Protein AF-A0AB38D0S2-F1 (afdb_monomer_lite)

Organism: NCBI:txid1185650

pLDDT: mean 87.16, std 9.66, range [50.31, 97.75]

Sequence (140 aa):
MSTRSILMIATDTGDAGVYVHSDGYPDGDYGRLAVYSKIIERDGVDKFRATILAGAEFGGWSSIFGEDNPNNHLGTDRAKSVPGYGVRYLDADSYLIRPGDDLYDSGAEYIYHVAKDGTITWAEVNSRAYSALTWNRFSA

Radius of gyration: 13.93 Å; chains: 1; bounding box: 37×30×38 Å

Secondary structure (DSSP, 8-state):
----EEEEE--SS--EEEEESS---SSSTTSHHHHHHHHHHHH-HHHHHHHHHHGGGGT-EEEE---SS---TT-TTTEEEETTTEEEESSS----B-TT---GGGT--EEEEE-TTS-EEEEETTSHHHHT----PPP-

Foldseek 3Di:
DAAKEWEWEQDPQWIKTAIERRQDDQDDCQHNVNLLLVLCVVPNPVRSRVVQLVLLQFRGYPFFRQAQFADPPVDPVFWDADGRTYIGGDHHHRHMDFVPPDCPPVSHQKYWYQYPNRDIDMDGCPDPVVVVDDIGHGDD

Structure (mmCIF, N/CA/C/O backbone):
data_AF-A0AB38D0S2-F1
#
_entry.id   AF-A0AB38D0S2-F1
#
loop_
_atom_site.group_PDB
_atom_site.id
_atom_site.type_symbol
_atom_site.label_atom_id
_atom_site.label_alt_id
_atom_site.label_comp_id
_atom_site.label_asym_id
_atom_site.label_entity_id
_atom_site.label_seq_id
_atom_site.pdbx_PDB_ins_code
_atom_site.Cartn_x
_atom_site.Cartn_y
_atom_site.Cartn_z
_atom_site.occupancy
_atom_site.B_iso_or_equiv
_atom_site.auth_seq_id
_atom_site.auth_comp_id
_atom_site.auth_asym_id
_atom_site.auth_atom_id
_atom_site.pdbx_PDB_model_num
ATOM 1 N N . MET A 1 1 ? 19.779 -3.784 5.433 1.00 50.31 1 MET A N 1
ATOM 2 C CA . MET A 1 1 ? 18.595 -4.663 5.338 1.00 50.31 1 MET A CA 1
ATOM 3 C C . MET A 1 1 ? 17.437 -3.800 4.896 1.00 50.31 1 MET A C 1
ATOM 5 O O . MET A 1 1 ? 17.342 -2.688 5.395 1.00 50.31 1 MET A O 1
ATOM 9 N N . SER A 1 2 ? 16.633 -4.271 3.945 1.00 73.56 2 SER A N 1
ATOM 10 C CA . SER A 1 2 ? 15.349 -3.635 3.642 1.00 73.56 2 SER A CA 1
ATOM 11 C C . SER A 1 2 ? 14.333 -4.113 4.672 1.00 73.56 2 SER A C 1
ATOM 13 O O . SER A 1 2 ? 14.255 -5.322 4.904 1.00 73.56 2 SER A O 1
ATOM 15 N N . THR A 1 3 ? 13.632 -3.182 5.310 1.00 87.00 3 THR A N 1
ATOM 16 C CA . THR A 1 3 ? 12.521 -3.467 6.224 1.00 87.00 3 THR A CA 1
ATOM 17 C C . THR A 1 3 ? 11.289 -3.851 5.420 1.00 87.00 3 THR A C 1
ATOM 19 O O . THR A 1 3 ? 11.095 -3.367 4.304 1.00 87.00 3 THR A O 1
ATOM 22 N N . ARG A 1 4 ? 10.462 -4.725 5.986 1.00 90.75 4 ARG A N 1
ATOM 23 C CA . ARG A 1 4 ? 9.272 -5.270 5.325 1.00 90.75 4 ARG A CA 1
ATOM 24 C C . ARG A 1 4 ? 8.028 -4.836 6.066 1.00 90.75 4 ARG A C 1
ATOM 26 O O . ARG A 1 4 ? 8.035 -4.762 7.296 1.00 90.75 4 ARG A O 1
ATOM 33 N N . SER A 1 5 ? 6.949 -4.621 5.335 1.00 93.00 5 SER A N 1
ATOM 34 C CA . SER A 1 5 ? 5.677 -4.256 5.937 1.00 93.00 5 SER A CA 1
ATOM 35 C C . SER A 1 5 ? 4.507 -4.985 5.300 1.00 93.00 5 SER A C 1
ATOM 37 O O . SER A 1 5 ? 4.596 -5.525 4.193 1.00 93.00 5 SER A O 1
ATOM 39 N N . ILE A 1 6 ? 3.394 -4.975 6.024 1.00 92.69 6 ILE A N 1
ATOM 40 C CA . ILE A 1 6 ? 2.074 -5.240 5.474 1.00 92.69 6 ILE A CA 1
ATOM 41 C C . ILE A 1 6 ? 1.336 -3.911 5.350 1.00 92.69 6 ILE A C 1
ATOM 43 O O . ILE A 1 6 ? 1.211 -3.169 6.324 1.00 92.69 6 ILE A O 1
ATOM 47 N N . LEU A 1 7 ? 0.805 -3.621 4.167 1.00 94.06 7 LEU A N 1
ATOM 48 C CA . LEU A 1 7 ? -0.090 -2.492 3.946 1.00 94.06 7 LEU A CA 1
ATOM 49 C C . LEU A 1 7 ? -1.526 -3.011 3.864 1.00 94.06 7 LEU A C 1
ATOM 51 O O . LEU A 1 7 ? -1.954 -3.526 2.833 1.00 94.06 7 LEU A O 1
ATOM 55 N N . MET A 1 8 ? -2.239 -2.913 4.982 1.00 93.69 8 MET A N 1
ATOM 56 C CA . MET A 1 8 ? -3.639 -3.282 5.145 1.00 93.69 8 MET A CA 1
ATOM 57 C C . MET A 1 8 ? -4.553 -2.137 4.708 1.00 93.69 8 MET A C 1
ATOM 59 O O . MET A 1 8 ? -4.387 -0.988 5.111 1.00 93.69 8 MET A O 1
ATOM 63 N N . ILE A 1 9 ? -5.555 -2.464 3.906 1.00 94.88 9 ILE A N 1
ATOM 64 C CA . ILE A 1 9 ? -6.501 -1.535 3.308 1.00 94.88 9 ILE A CA 1
ATOM 65 C C . ILE A 1 9 ? -7.911 -1.906 3.751 1.00 94.88 9 ILE A C 1
ATOM 67 O O . ILE A 1 9 ? -8.379 -3.010 3.470 1.00 94.88 9 ILE A O 1
ATOM 71 N N . ALA A 1 10 ? -8.628 -0.970 4.370 1.00 92.56 10 ALA A N 1
ATOM 72 C CA . ALA A 1 10 ? -10.046 -1.161 4.643 1.00 92.56 10 ALA A CA 1
ATOM 73 C C . ALA A 1 10 ? -10.832 -1.240 3.327 1.00 92.56 10 ALA A C 1
ATOM 75 O O . ALA A 1 10 ? -10.682 -0.375 2.460 1.00 92.56 10 ALA A O 1
ATOM 76 N N . THR A 1 11 ? -11.700 -2.241 3.161 1.00 87.94 11 THR A N 1
ATOM 77 C CA . THR A 1 11 ? -12.614 -2.362 2.004 1.00 87.94 11 THR A CA 1
ATOM 78 C C . THR A 1 11 ? -14.075 -2.405 2.449 1.00 87.94 11 THR A C 1
ATOM 80 O O . THR A 1 11 ? -14.376 -2.363 3.641 1.00 87.94 11 THR A O 1
ATOM 83 N N . ASP A 1 12 ? -15.015 -2.441 1.504 1.00 85.81 12 ASP A N 1
ATOM 84 C CA . ASP A 1 12 ? -16.441 -2.595 1.827 1.00 85.81 12 ASP A CA 1
ATOM 85 C C . ASP A 1 12 ? -16.784 -3.982 2.357 1.00 85.81 12 ASP A C 1
ATOM 87 O O . ASP A 1 12 ? -17.731 -4.134 3.122 1.00 85.81 12 ASP A O 1
ATOM 91 N N . THR A 1 13 ? -15.976 -4.973 1.997 1.00 84.50 13 THR A N 1
ATOM 92 C CA . THR A 1 13 ? -16.178 -6.371 2.371 1.00 84.50 13 THR A CA 1
ATOM 93 C C . THR A 1 13 ? -15.327 -6.814 3.557 1.00 84.50 13 THR A C 1
ATOM 95 O O . THR A 1 13 ? -15.575 -7.889 4.080 1.00 84.50 13 THR A O 1
ATOM 98 N N . GLY A 1 14 ? -14.347 -6.014 3.985 1.00 87.44 14 GLY A N 1
ATOM 99 C CA . GLY A 1 14 ? -13.393 -6.343 5.052 1.00 87.44 14 GLY A CA 1
ATOM 100 C C . GLY A 1 14 ? -11.979 -5.844 4.743 1.00 87.44 14 GLY A C 1
ATOM 101 O O . GLY A 1 14 ? -11.682 -5.462 3.613 1.00 87.44 14 GLY A O 1
ATOM 102 N N . ASP A 1 15 ? -11.095 -5.810 5.728 1.00 91.75 15 ASP A N 1
ATOM 103 C CA . ASP A 1 15 ? -9.739 -5.292 5.545 1.00 91.75 15 ASP A CA 1
ATOM 104 C C . ASP A 1 15 ? -8.871 -6.304 4.790 1.00 91.75 15 ASP A C 1
ATOM 106 O O . ASP A 1 15 ? -8.929 -7.502 5.058 1.00 91.75 15 ASP A O 1
ATOM 110 N N . ALA A 1 16 ? -8.068 -5.838 3.839 1.00 92.44 16 ALA A N 1
ATOM 111 C CA . ALA A 1 16 ? -7.225 -6.686 3.006 1.00 92.44 16 ALA A CA 1
ATOM 112 C C . ALA A 1 16 ? -5.834 -6.080 2.822 1.00 92.44 16 ALA A C 1
ATOM 114 O O . ALA A 1 16 ? -5.702 -4.880 2.601 1.00 92.44 16 ALA A O 1
ATOM 115 N N . GLY A 1 17 ? -4.797 -6.906 2.912 1.00 92.12 17 GLY A N 1
ATOM 116 C CA . GLY A 1 17 ? -3.415 -6.460 2.972 1.00 92.12 17 GLY A CA 1
ATOM 117 C C . GLY A 1 17 ? -2.554 -6.980 1.837 1.00 92.12 17 GLY A C 1
ATOM 118 O O . GLY A 1 17 ? -2.807 -8.039 1.260 1.00 92.12 17 GLY A O 1
ATOM 119 N N . VAL A 1 18 ? -1.494 -6.231 1.555 1.00 94.31 18 VAL A N 1
ATOM 120 C CA . VAL A 1 18 ? -0.421 -6.638 0.647 1.00 94.31 18 VAL A CA 1
ATOM 121 C C . VAL A 1 18 ? 0.924 -6.562 1.347 1.00 94.31 18 VAL A C 1
ATOM 123 O O . VAL A 1 18 ? 1.147 -5.702 2.198 1.00 94.31 18 VAL A O 1
ATOM 126 N N . TYR A 1 19 ? 1.823 -7.462 0.967 1.00 93.44 19 TYR A N 1
ATOM 127 C CA . TYR A 1 19 ? 3.208 -7.434 1.412 1.00 93.44 19 TYR A CA 1
ATOM 128 C C . TYR A 1 19 ? 4.011 -6.377 0.646 1.00 93.44 19 TYR A C 1
ATOM 130 O O . TYR A 1 19 ? 3.824 -6.201 -0.563 1.00 93.44 19 TYR A O 1
ATOM 138 N N . VAL A 1 20 ? 4.933 -5.707 1.339 1.00 93.69 20 VAL A N 1
ATOM 139 C CA . VAL A 1 20 ? 5.880 -4.756 0.748 1.00 93.69 20 VAL A CA 1
ATOM 140 C C . VAL A 1 20 ? 7.295 -5.053 1.259 1.00 93.69 20 VAL A C 1
ATOM 142 O O . VAL A 1 20 ? 7.542 -5.034 2.465 1.00 93.69 20 VAL A O 1
ATOM 145 N N . HIS A 1 21 ? 8.239 -5.341 0.353 1.00 90.81 21 HIS A N 1
ATOM 146 C CA . HIS A 1 21 ? 9.575 -5.829 0.734 1.00 90.81 21 HIS A CA 1
ATOM 147 C C . HIS A 1 21 ? 10.533 -4.741 1.223 1.00 90.81 21 HIS A C 1
ATOM 149 O O . HIS A 1 21 ? 11.347 -4.998 2.103 1.00 90.81 21 HIS A O 1
ATOM 155 N N . SER A 1 22 ? 10.522 -3.578 0.578 1.00 85.31 22 SER A N 1
ATOM 156 C CA . SER A 1 22 ? 11.421 -2.454 0.853 1.00 85.31 22 SER A CA 1
ATOM 157 C C . SER A 1 22 ? 10.609 -1.269 1.322 1.00 85.31 22 SER A C 1
ATOM 159 O O . SER A 1 22 ? 10.504 -0.244 0.645 1.00 85.31 22 SER A O 1
ATOM 161 N N . ASP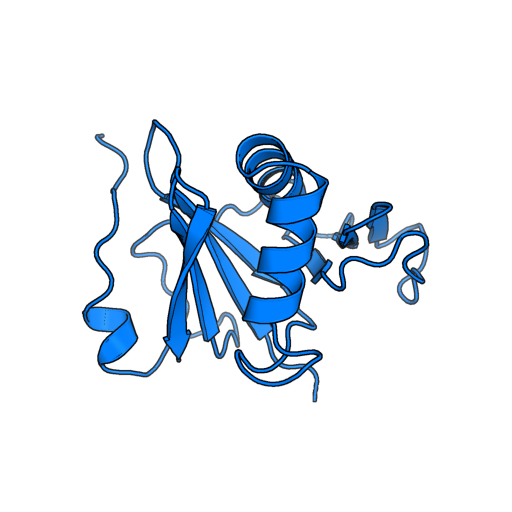 A 1 23 ? 9.999 -1.461 2.480 1.00 74.81 23 ASP A N 1
ATOM 162 C CA . ASP A 1 23 ? 9.107 -0.506 3.093 1.00 74.81 23 ASP A CA 1
ATOM 163 C C . ASP A 1 23 ? 9.661 -0.123 4.459 1.00 74.81 23 ASP A C 1
ATOM 165 O O . ASP A 1 23 ? 9.647 -0.914 5.398 1.00 74.81 23 ASP A O 1
ATOM 169 N N . GLY A 1 24 ? 10.248 1.077 4.499 1.00 67.56 24 GLY A N 1
ATOM 170 C CA . GLY A 1 24 ? 10.968 1.675 5.625 1.00 67.56 24 GLY A CA 1
ATOM 171 C C . GLY A 1 24 ? 10.219 1.734 6.964 1.00 67.56 24 GLY A C 1
ATOM 172 O O . GLY A 1 24 ? 9.083 1.289 7.121 1.00 67.56 24 GLY A O 1
ATOM 173 N N . TYR A 1 25 ? 10.866 2.398 7.919 1.00 82.12 25 TYR A N 1
ATOM 174 C CA . TYR A 1 25 ? 10.275 2.827 9.186 1.00 82.12 25 TYR A CA 1
ATOM 175 C C . TYR A 1 25 ? 9.073 3.778 8.977 1.00 82.12 25 TYR A C 1
ATOM 177 O O . TYR A 1 25 ? 8.996 4.465 7.950 1.00 82.12 25 TYR A O 1
ATOM 185 N N . PRO A 1 26 ? 8.142 3.856 9.943 1.00 81.50 26 PRO A N 1
ATOM 186 C CA . PRO A 1 26 ? 6.962 4.723 9.859 1.00 81.50 26 PRO A CA 1
ATOM 187 C C . PRO A 1 26 ? 7.318 6.213 9.770 1.00 81.50 26 PRO A C 1
ATOM 189 O O . PRO A 1 26 ? 6.710 6.938 8.978 1.00 81.50 26 PRO A O 1
ATOM 192 N N . ASP A 1 27 ? 8.329 6.642 10.527 1.00 80.62 27 ASP A N 1
ATOM 193 C CA . ASP A 1 27 ? 8.664 8.051 10.745 1.00 80.62 27 ASP A CA 1
ATOM 194 C C . ASP A 1 27 ? 9.812 8.566 9.855 1.00 80.62 27 ASP A C 1
ATOM 196 O O . ASP A 1 27 ? 10.603 7.802 9.296 1.00 80.62 27 ASP A O 1
ATOM 200 N N . GLY A 1 28 ? 9.915 9.898 9.753 1.00 73.19 28 GLY A N 1
ATOM 201 C CA . GLY A 1 28 ? 10.917 10.628 8.966 1.00 73.19 28 GLY A CA 1
ATOM 202 C C . GLY A 1 28 ? 10.407 11.101 7.599 1.00 73.19 28 GLY A C 1
ATOM 203 O O . GLY A 1 28 ? 9.345 10.690 7.139 1.00 73.19 28 GLY A O 1
ATOM 204 N N . ASP A 1 29 ? 11.182 11.948 6.914 1.00 64.50 29 ASP A N 1
ATOM 205 C CA . ASP A 1 29 ? 10.784 12.541 5.618 1.00 64.50 29 ASP A CA 1
ATOM 206 C C . ASP A 1 29 ? 10.601 11.504 4.496 1.00 64.50 29 ASP A C 1
ATOM 208 O O . ASP A 1 29 ? 9.851 11.725 3.540 1.00 64.50 29 ASP A O 1
ATOM 212 N N . TYR A 1 30 ? 11.265 10.355 4.645 1.00 69.56 30 TYR A N 1
ATOM 213 C CA . TYR A 1 30 ? 11.136 9.169 3.794 1.00 69.56 30 TYR A CA 1
ATOM 214 C C . TYR A 1 30 ? 10.411 8.012 4.503 1.00 69.56 30 TYR A C 1
ATOM 216 O O . TYR A 1 30 ? 10.359 6.890 3.983 1.00 69.56 30 TYR A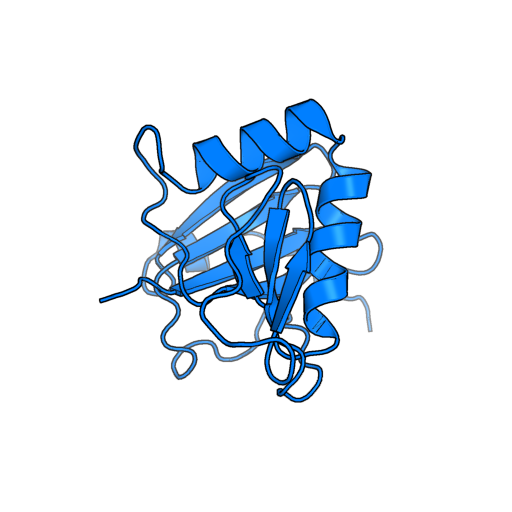 O 1
ATOM 224 N N . GLY A 1 31 ? 9.853 8.283 5.686 1.00 84.00 31 GLY A N 1
ATOM 225 C CA . GLY A 1 31 ? 9.025 7.362 6.446 1.00 84.00 31 GLY A CA 1
ATOM 226 C C . GLY A 1 31 ? 7.749 7.018 5.689 1.00 84.00 31 GLY A C 1
ATOM 227 O O . GLY A 1 31 ? 7.248 7.788 4.861 1.00 84.00 31 GLY A O 1
ATOM 228 N N . ARG A 1 32 ? 7.228 5.819 5.929 1.00 89.06 32 ARG A N 1
ATOM 229 C CA . ARG A 1 32 ? 6.101 5.276 5.156 1.00 89.06 32 ARG A CA 1
ATOM 230 C C . ARG A 1 32 ? 4.830 6.084 5.310 1.00 89.06 32 ARG A C 1
ATOM 232 O O . ARG A 1 32 ? 4.112 6.267 4.332 1.00 89.06 32 ARG A O 1
ATOM 239 N N . LEU A 1 33 ? 4.601 6.655 6.490 1.00 90.75 33 LEU A N 1
ATOM 240 C CA . LEU A 1 33 ? 3.443 7.511 6.728 1.00 90.75 33 LEU A CA 1
ATOM 241 C C . LEU A 1 33 ? 3.463 8.744 5.824 1.00 90.75 33 LEU A C 1
ATOM 243 O O . LEU A 1 33 ? 2.446 9.066 5.211 1.00 90.75 33 LEU A O 1
ATOM 247 N N . ALA A 1 34 ? 4.621 9.397 5.683 1.00 90.69 34 ALA A N 1
ATOM 248 C CA . ALA A 1 34 ? 4.772 10.565 4.821 1.00 90.69 34 ALA A CA 1
ATOM 249 C C . ALA A 1 34 ? 4.603 10.204 3.337 1.00 90.69 34 ALA A C 1
ATOM 251 O O . ALA A 1 34 ? 3.942 10.934 2.599 1.00 90.69 34 ALA A O 1
ATOM 252 N N . VAL A 1 35 ? 5.159 9.069 2.896 1.00 92.88 35 VAL A N 1
ATOM 253 C CA . VAL A 1 35 ? 5.018 8.596 1.508 1.00 92.88 35 VAL A CA 1
ATOM 254 C C . VAL A 1 35 ? 3.563 8.275 1.182 1.00 92.88 35 VAL A C 1
ATOM 256 O O . VAL A 1 35 ? 3.026 8.804 0.211 1.00 92.88 35 VAL A O 1
ATOM 259 N N . TYR A 1 36 ? 2.903 7.452 1.995 1.00 94.50 36 TYR A N 1
ATOM 260 C CA . TYR A 1 36 ? 1.513 7.068 1.763 1.00 94.50 36 TYR A CA 1
ATOM 261 C C . TYR A 1 36 ? 0.573 8.267 1.822 1.00 94.50 36 TYR A C 1
ATOM 263 O O . TYR A 1 36 ? -0.268 8.407 0.938 1.00 94.50 36 TYR A O 1
ATOM 271 N N . SER A 1 37 ? 0.775 9.182 2.775 1.00 93.88 37 SER A N 1
ATOM 272 C CA . SER A 1 37 ? -0.021 10.411 2.858 1.00 93.88 37 SER A CA 1
ATOM 273 C C . SER A 1 37 ? 0.120 11.269 1.599 1.00 93.88 37 SER A C 1
ATOM 275 O O . SER A 1 37 ? -0.890 11.710 1.063 1.00 93.88 37 SER A O 1
ATOM 277 N N . LYS A 1 38 ? 1.338 11.440 1.061 1.00 94.19 38 LYS A N 1
ATOM 278 C CA . LYS A 1 38 ? 1.566 12.192 -0.189 1.00 94.19 38 LYS A CA 1
ATOM 279 C C . LYS A 1 38 ? 0.891 11.543 -1.397 1.00 94.19 38 LYS A C 1
ATOM 281 O O . LYS A 1 38 ? 0.340 12.243 -2.243 1.00 94.19 38 LYS A O 1
ATOM 286 N N . ILE A 1 39 ? 0.929 10.213 -1.498 1.00 96.31 39 ILE A N 1
ATOM 287 C CA . ILE A 1 39 ? 0.251 9.505 -2.592 1.00 96.31 39 ILE A CA 1
ATOM 288 C C . ILE A 1 39 ? -1.268 9.666 -2.453 1.00 96.31 39 ILE A C 1
ATOM 290 O O . ILE A 1 39 ? -1.925 9.979 -3.441 1.00 96.31 39 ILE A O 1
ATOM 294 N N . ILE A 1 40 ? -1.819 9.505 -1.244 1.00 97.00 40 ILE A N 1
ATOM 295 C CA . ILE A 1 40 ? -3.251 9.693 -0.967 1.00 97.00 40 ILE A CA 1
ATOM 296 C C . ILE A 1 40 ? -3.688 11.131 -1.270 1.00 97.00 40 ILE A C 1
ATOM 298 O O . ILE A 1 40 ? -4.728 11.318 -1.893 1.00 97.00 40 ILE A O 1
ATOM 302 N N . GLU A 1 41 ? -2.902 12.137 -0.888 1.00 96.56 41 GLU A N 1
ATOM 303 C CA . GLU A 1 41 ? -3.175 13.546 -1.194 1.00 96.56 41 GLU A CA 1
ATOM 304 C C . GLU A 1 41 ? -3.205 13.801 -2.708 1.00 96.56 41 GLU A C 1
ATOM 306 O O . GLU A 1 41 ? -4.106 14.475 -3.206 1.00 96.56 41 GLU A O 1
ATOM 311 N N . ARG A 1 42 ? -2.256 13.223 -3.456 1.00 97.06 42 ARG A N 1
ATOM 312 C CA . ARG A 1 42 ? -2.170 13.372 -4.916 1.00 97.06 42 ARG A CA 1
ATOM 313 C C . ARG A 1 42 ? -3.306 12.661 -5.654 1.00 97.06 42 ARG A C 1
ATOM 315 O O . ARG A 1 42 ? -3.872 13.213 -6.594 1.00 97.06 42 ARG A O 1
ATOM 322 N N . ASP A 1 43 ? -3.571 11.410 -5.294 1.00 97.56 43 ASP A N 1
ATOM 323 C CA . ASP A 1 43 ? -4.401 10.493 -6.084 1.00 97.56 43 ASP A CA 1
ATOM 324 C C . ASP A 1 43 ? -5.821 10.312 -5.537 1.00 97.56 43 ASP A C 1
ATOM 326 O O . ASP A 1 43 ? -6.686 9.790 -6.244 1.00 97.56 43 ASP A O 1
ATOM 330 N N . GLY A 1 44 ? -6.066 10.726 -4.297 1.00 97.75 44 GLY A N 1
ATOM 331 C CA . GLY A 1 44 ? -7.250 10.361 -3.536 1.00 97.75 44 GLY A CA 1
ATOM 332 C C . GLY A 1 44 ? -7.145 8.953 -2.943 1.00 97.75 44 GLY A C 1
ATOM 333 O O . GLY A 1 44 ? -6.521 8.042 -3.499 1.00 97.75 44 GLY A O 1
ATOM 334 N N . VAL A 1 45 ? -7.804 8.764 -1.797 1.00 97.12 45 VAL A N 1
ATOM 335 C CA . VAL A 1 45 ? -7.762 7.509 -1.033 1.00 97.12 45 VAL A CA 1
ATOM 336 C C . VAL A 1 45 ? -8.242 6.304 -1.850 1.00 97.12 45 VAL A C 1
ATOM 338 O O . VAL A 1 45 ? -7.633 5.240 -1.784 1.00 97.12 45 VAL A O 1
ATOM 341 N N . ASP A 1 46 ? -9.276 6.453 -2.677 1.00 96.31 46 ASP A N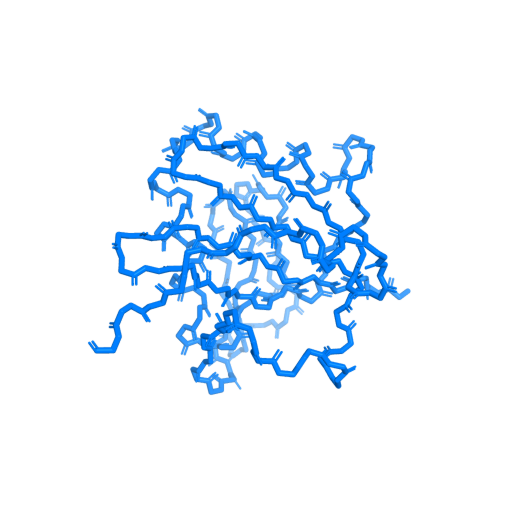 1
ATOM 342 C CA . ASP A 1 46 ? -9.838 5.328 -3.433 1.00 96.31 46 ASP A CA 1
ATOM 343 C C . ASP A 1 46 ? -8.887 4.810 -4.514 1.00 96.31 46 ASP A C 1
ATOM 345 O O . ASP A 1 46 ? -8.694 3.598 -4.647 1.00 96.31 46 ASP A O 1
ATOM 349 N N . LYS A 1 47 ? -8.224 5.716 -5.244 1.00 97.00 47 LYS A N 1
ATOM 350 C CA . LYS A 1 47 ? -7.217 5.339 -6.241 1.00 97.00 47 LYS A CA 1
ATOM 351 C C . LYS A 1 47 ? -5.998 4.707 -5.575 1.00 97.00 47 LYS A C 1
ATOM 353 O O . LYS A 1 47 ? -5.497 3.702 -6.084 1.00 97.00 47 LYS A O 1
ATOM 358 N N . PHE A 1 48 ? -5.558 5.244 -4.436 1.00 97.00 48 PHE A N 1
ATOM 359 C CA . PHE A 1 48 ? -4.488 4.645 -3.641 1.00 97.00 48 PHE A CA 1
ATOM 360 C C . PHE A 1 48 ? -4.834 3.204 -3.252 1.00 97.00 48 PHE A C 1
ATOM 362 O O . PHE A 1 48 ? -4.111 2.277 -3.614 1.00 97.00 48 PHE A O 1
ATOM 369 N N . ARG A 1 49 ? -5.984 2.998 -2.600 1.00 95.38 49 ARG A N 1
ATOM 370 C CA . ARG A 1 49 ? -6.463 1.685 -2.141 1.00 95.38 49 ARG A CA 1
ATOM 371 C C . ARG A 1 49 ? -6.541 0.674 -3.284 1.00 95.38 49 ARG A C 1
ATOM 373 O O . ARG A 1 49 ? -5.993 -0.421 -3.167 1.00 95.38 49 ARG A O 1
ATOM 380 N N . ALA A 1 50 ? -7.167 1.050 -4.400 1.00 95.06 50 ALA A N 1
ATOM 381 C CA . ALA A 1 50 ? -7.294 0.184 -5.570 1.00 95.06 50 ALA A CA 1
ATOM 382 C C . ALA A 1 50 ? -5.928 -0.185 -6.170 1.00 95.06 50 ALA A C 1
ATOM 384 O O . ALA A 1 50 ? -5.687 -1.346 -6.498 1.00 95.06 50 ALA A O 1
ATOM 385 N N . THR A 1 51 ? -5.016 0.786 -6.274 1.00 96.00 51 THR A N 1
ATOM 386 C CA . THR A 1 51 ? -3.684 0.556 -6.846 1.00 96.00 51 THR A CA 1
ATOM 387 C C . THR A 1 51 ? -2.871 -0.394 -5.979 1.00 96.00 51 THR A C 1
ATOM 389 O O . THR A 1 51 ? -2.313 -1.359 -6.497 1.00 96.00 51 THR A O 1
ATOM 392 N N . ILE A 1 52 ? -2.841 -0.169 -4.663 1.00 95.44 52 ILE A N 1
ATOM 393 C CA . ILE A 1 52 ? -2.121 -1.021 -3.712 1.00 95.44 52 ILE A CA 1
ATOM 394 C C . ILE A 1 52 ? -2.624 -2.465 -3.771 1.00 95.44 52 ILE A C 1
ATOM 396 O O . ILE A 1 52 ? -1.811 -3.380 -3.932 1.00 95.44 52 ILE A O 1
ATOM 400 N N . LEU A 1 53 ? -3.945 -2.665 -3.705 1.00 94.38 53 LEU A N 1
ATOM 401 C CA . LEU A 1 53 ? -4.560 -3.994 -3.726 1.00 94.38 53 LEU A CA 1
ATOM 402 C C . LEU A 1 53 ? -4.334 -4.736 -5.044 1.00 94.38 53 LEU A C 1
ATOM 404 O O . LEU A 1 53 ? -4.196 -5.955 -5.026 1.00 94.38 53 LEU A O 1
ATOM 408 N N . ALA A 1 54 ? -4.196 -4.031 -6.170 1.00 91.00 54 ALA A N 1
ATOM 409 C CA . ALA A 1 54 ? -3.823 -4.667 -7.430 1.00 91.00 54 ALA A CA 1
ATOM 410 C C . ALA A 1 54 ? -2.452 -5.373 -7.341 1.00 91.00 54 ALA A C 1
ATOM 412 O O . ALA A 1 54 ? -2.195 -6.315 -8.082 1.00 91.00 54 ALA A O 1
ATOM 413 N N . GLY A 1 55 ? -1.559 -4.962 -6.431 1.00 83.06 55 GLY A N 1
ATOM 414 C CA . GLY A 1 55 ? -0.304 -5.677 -6.173 1.00 83.06 55 GLY A CA 1
ATOM 415 C C . GLY A 1 55 ? -0.471 -7.076 -5.585 1.00 83.06 55 GLY A C 1
ATOM 416 O O . GLY A 1 55 ? 0.392 -7.921 -5.809 1.00 83.06 55 GLY A O 1
ATOM 417 N N . ALA A 1 56 ? -1.590 -7.364 -4.913 1.00 83.44 56 ALA A N 1
ATOM 418 C CA . ALA A 1 56 ? -1.886 -8.690 -4.362 1.00 83.44 56 ALA A CA 1
ATOM 419 C C . ALA A 1 56 ? -1.985 -9.786 -5.437 1.00 83.44 56 ALA A C 1
ATOM 421 O O . ALA A 1 56 ? -1.834 -10.970 -5.137 1.00 83.44 56 ALA A O 1
ATOM 422 N N . GLU A 1 57 ? -2.236 -9.408 -6.695 1.00 83.06 57 GLU A N 1
ATOM 423 C CA . GLU A 1 57 ? -2.302 -10.334 -7.832 1.00 83.06 57 GLU A CA 1
ATOM 424 C C . GLU A 1 57 ? -0.986 -11.099 -8.049 1.00 83.06 57 GLU A C 1
ATOM 426 O O . GLU A 1 57 ? -1.009 -12.170 -8.643 1.00 83.06 57 GLU A O 1
ATOM 431 N N . PHE A 1 58 ? 0.142 -10.570 -7.559 1.00 81.94 58 PHE A N 1
ATOM 432 C CA . PHE A 1 58 ? 1.479 -11.109 -7.820 1.00 81.94 58 PHE A CA 1
ATOM 433 C C . PHE A 1 58 ? 2.385 -11.060 -6.579 1.00 81.94 58 PHE A C 1
ATOM 435 O O . PHE A 1 58 ? 3.543 -10.665 -6.665 1.00 81.94 58 PHE A O 1
ATOM 442 N N . GLY A 1 59 ? 1.851 -11.371 -5.395 1.00 81.94 59 GLY A N 1
ATOM 443 C CA . GLY A 1 59 ? 2.628 -11.425 -4.146 1.00 81.94 59 GLY A CA 1
ATOM 444 C C . GLY A 1 59 ? 3.005 -10.069 -3.529 1.00 81.94 59 GLY A C 1
ATOM 445 O O . GLY A 1 59 ? 3.737 -10.026 -2.541 1.00 81.94 59 GLY A O 1
ATOM 446 N N . GLY A 1 60 ? 2.492 -8.955 -4.063 1.00 93.94 60 GLY A N 1
ATOM 447 C CA . GLY A 1 60 ? 2.622 -7.622 -3.474 1.00 93.94 60 GLY A CA 1
ATOM 448 C C . GLY A 1 60 ? 3.632 -6.717 -4.179 1.00 93.94 60 GLY A C 1
ATOM 449 O O . GLY A 1 60 ? 3.696 -6.630 -5.409 1.00 93.94 60 GLY A O 1
ATOM 450 N N . TRP A 1 61 ? 4.397 -5.976 -3.381 1.00 95.00 61 TRP A N 1
ATOM 451 C CA . TRP A 1 61 ? 5.254 -4.891 -3.847 1.00 95.00 61 TRP A CA 1
ATOM 452 C C . TRP A 1 61 ? 6.703 -5.087 -3.412 1.00 95.00 61 TRP A C 1
ATOM 454 O O . TRP A 1 61 ? 7.001 -5.432 -2.271 1.00 95.00 61 TRP A O 1
ATOM 464 N N . SER A 1 62 ? 7.634 -4.795 -4.314 1.00 93.50 62 SER A N 1
ATOM 465 C CA . SER A 1 62 ? 9.042 -4.653 -3.955 1.00 93.50 62 SER A CA 1
ATOM 466 C C . SER A 1 62 ? 9.259 -3.371 -3.157 1.00 93.50 62 SER A C 1
ATOM 468 O O . SER A 1 62 ? 9.949 -3.395 -2.140 1.00 93.50 62 SER A O 1
ATOM 470 N N . SER A 1 63 ? 8.649 -2.266 -3.586 1.00 92.81 63 SER A N 1
ATOM 471 C CA . SER A 1 63 ? 8.727 -0.971 -2.912 1.00 92.81 63 SER A CA 1
ATOM 472 C C . SER A 1 63 ? 7.549 -0.075 -3.280 1.00 92.81 63 SER A C 1
ATOM 474 O O . SER A 1 63 ? 6.988 -0.190 -4.373 1.00 92.81 63 SER A O 1
ATOM 476 N N . ILE A 1 64 ? 7.213 0.857 -2.387 1.00 93.81 64 ILE A N 1
ATOM 477 C CA . ILE A 1 64 ? 6.272 1.953 -2.643 1.00 93.81 64 ILE A CA 1
ATOM 478 C C . ILE A 1 64 ? 6.940 3.248 -2.169 1.00 93.81 64 ILE A C 1
ATOM 480 O O . ILE A 1 64 ? 7.051 3.495 -0.974 1.00 93.81 64 ILE A O 1
ATOM 484 N N . PHE A 1 65 ? 7.437 4.072 -3.087 1.00 91.56 65 PHE A N 1
ATOM 485 C CA . PHE A 1 65 ? 8.163 5.313 -2.772 1.00 91.56 65 PHE A CA 1
ATOM 486 C C . PHE A 1 65 ? 7.480 6.584 -3.283 1.00 91.56 65 PHE A C 1
ATOM 488 O O . PHE A 1 65 ? 7.921 7.682 -2.963 1.00 91.56 65 PHE A O 1
ATOM 495 N N . GLY A 1 66 ? 6.382 6.456 -4.029 1.00 91.06 66 GLY A N 1
ATOM 496 C CA . GLY A 1 66 ? 5.631 7.596 -4.556 1.00 91.06 66 GLY A CA 1
ATOM 497 C C . GLY A 1 66 ? 6.285 8.276 -5.762 1.00 91.06 66 GLY A C 1
ATOM 498 O O . GLY A 1 66 ? 5.819 9.327 -6.190 1.00 91.06 66 GLY A O 1
ATOM 499 N N . GLU A 1 67 ? 7.353 7.692 -6.307 1.00 88.94 67 GLU A N 1
ATOM 500 C CA . GLU A 1 67 ? 8.142 8.258 -7.402 1.00 88.94 67 GLU A CA 1
ATOM 501 C C . GLU A 1 67 ? 7.392 8.189 -8.735 1.00 88.94 67 GLU A C 1
ATOM 503 O O . GLU A 1 67 ? 6.817 7.155 -9.075 1.00 88.94 67 GLU A O 1
ATOM 508 N N . ASP A 1 68 ? 7.452 9.254 -9.538 1.00 89.19 68 ASP A N 1
ATOM 509 C CA . ASP A 1 68 ? 6.831 9.279 -10.870 1.00 89.19 68 ASP A CA 1
ATOM 510 C C . ASP A 1 68 ? 7.482 8.280 -11.837 1.00 89.19 68 ASP A C 1
ATOM 512 O O . ASP A 1 68 ? 6.795 7.683 -12.663 1.00 89.19 68 ASP A O 1
ATOM 516 N N . ASN A 1 69 ? 8.790 8.041 -11.692 1.00 90.06 69 ASN A N 1
ATOM 517 C CA . ASN A 1 69 ? 9.555 7.095 -12.507 1.00 90.06 69 ASN A CA 1
ATOM 518 C C . ASN A 1 69 ? 10.324 6.095 -11.624 1.00 90.06 69 ASN A C 1
ATOM 520 O O . ASN A 1 69 ? 11.547 6.211 -11.508 1.00 90.06 69 ASN A O 1
ATOM 524 N N . PRO A 1 70 ? 9.644 5.114 -11.000 1.00 90.50 70 PRO A N 1
ATOM 525 C CA . PRO A 1 70 ? 10.304 4.154 -10.124 1.00 90.50 70 PRO A CA 1
ATOM 526 C C . PRO A 1 70 ? 11.322 3.316 -10.892 1.00 90.50 70 PRO A C 1
ATOM 528 O O . PRO A 1 70 ? 11.006 2.746 -11.944 1.00 90.50 70 PRO A O 1
ATOM 531 N N . ASN A 1 71 ? 12.529 3.181 -10.349 1.00 91.31 71 ASN A N 1
ATOM 532 C CA . ASN A 1 71 ? 13.548 2.321 -10.940 1.00 91.31 71 ASN A CA 1
ATOM 533 C C . ASN A 1 71 ? 13.238 0.835 -10.681 1.00 91.31 71 ASN A C 1
ATOM 535 O O . ASN A 1 71 ? 13.346 0.351 -9.549 1.00 91.31 71 ASN A O 1
ATOM 539 N N . ASN A 1 72 ? 12.916 0.089 -11.740 1.00 92.88 72 ASN A N 1
ATOM 540 C CA . ASN A 1 72 ? 12.756 -1.361 -11.666 1.00 92.88 72 ASN A CA 1
ATOM 541 C C . ASN A 1 72 ? 14.115 -2.081 -11.663 1.00 92.88 72 ASN A C 1
ATOM 543 O O . ASN A 1 72 ? 14.560 -2.640 -12.665 1.00 92.88 72 ASN A O 1
ATOM 547 N N . HIS A 1 73 ? 14.751 -2.105 -10.497 1.00 89.38 73 HIS A N 1
ATOM 548 C CA . HIS A 1 73 ? 16.028 -2.782 -10.269 1.00 89.38 73 HIS A CA 1
ATOM 549 C C . HIS A 1 73 ? 15.949 -4.322 -10.318 1.00 89.38 73 HIS A C 1
ATOM 551 O O . HIS A 1 73 ? 16.987 -4.979 -10.308 1.00 89.38 73 HIS A O 1
ATOM 557 N N . LEU A 1 74 ? 14.745 -4.905 -10.357 1.00 91.44 74 LEU A N 1
ATOM 558 C CA . LEU A 1 74 ? 14.530 -6.358 -10.381 1.00 91.44 74 LEU A CA 1
ATOM 559 C C . LEU A 1 74 ? 14.442 -6.937 -11.800 1.00 91.44 74 LEU A C 1
ATOM 561 O O . LEU A 1 74 ? 14.472 -8.157 -11.961 1.00 91.44 74 LEU A O 1
ATOM 565 N N . GLY A 1 75 ? 14.350 -6.076 -12.816 1.00 93.06 75 GLY A N 1
ATOM 566 C CA . GLY A 1 75 ? 14.139 -6.473 -14.205 1.00 93.06 75 GLY A CA 1
ATOM 567 C C . GLY A 1 75 ? 12.660 -6.658 -14.559 1.00 93.06 75 GLY A C 1
ATOM 568 O O . GLY A 1 75 ? 11.796 -6.858 -13.702 1.00 93.06 75 GLY A O 1
ATOM 569 N N . THR A 1 76 ? 12.359 -6.566 -15.853 1.00 92.00 76 THR A N 1
ATOM 570 C CA . THR A 1 76 ? 10.985 -6.592 -16.390 1.00 92.00 76 THR A CA 1
ATOM 571 C C . THR A 1 76 ? 10.291 -7.940 -16.248 1.00 92.00 76 THR A C 1
ATOM 573 O O . THR A 1 76 ? 9.067 -7.987 -16.253 1.00 92.00 76 THR A O 1
ATOM 576 N N . ASP A 1 77 ? 11.062 -9.016 -16.101 1.00 91.88 77 ASP A N 1
ATOM 577 C CA . ASP A 1 77 ? 10.524 -10.375 -15.986 1.00 91.88 77 ASP A CA 1
ATOM 578 C C . ASP A 1 77 ? 9.979 -10.658 -14.581 1.00 91.88 77 ASP A C 1
ATOM 580 O O . ASP A 1 77 ? 9.134 -11.529 -14.402 1.00 91.88 77 ASP A O 1
ATOM 584 N N . ARG A 1 78 ? 10.466 -9.915 -13.579 1.00 92.38 78 ARG A N 1
ATOM 585 C CA . ARG A 1 78 ? 10.140 -10.129 -12.164 1.00 92.38 78 ARG A CA 1
ATOM 586 C C . ARG A 1 78 ? 9.241 -9.057 -11.580 1.00 92.38 78 ARG A C 1
ATOM 588 O O . ARG A 1 78 ? 8.535 -9.297 -10.608 1.00 92.38 78 ARG A O 1
ATOM 595 N N . ALA A 1 79 ? 9.286 -7.852 -12.134 1.00 95.00 79 ALA A N 1
ATOM 596 C CA . ALA A 1 79 ? 8.562 -6.726 -11.582 1.00 95.00 79 ALA A CA 1
ATOM 597 C C . ALA A 1 79 ? 8.212 -5.685 -12.643 1.00 95.00 79 ALA A C 1
ATOM 599 O O . ALA A 1 79 ? 8.752 -5.666 -13.751 1.00 95.00 79 ALA A O 1
ATOM 600 N N . LYS A 1 80 ? 7.317 -4.773 -12.272 1.00 94.50 80 LYS A N 1
ATOM 601 C CA . LYS A 1 80 ? 6.886 -3.642 -13.091 1.00 94.50 80 LYS A CA 1
ATOM 602 C C . LYS A 1 80 ? 6.919 -2.354 -12.279 1.00 94.50 80 LYS A C 1
ATOM 604 O O . LYS A 1 80 ? 6.403 -2.309 -11.163 1.00 94.50 80 LYS A O 1
ATOM 609 N N . SER A 1 81 ? 7.459 -1.288 -12.870 1.00 95.69 81 SER A N 1
ATOM 610 C CA . SER A 1 81 ? 7.305 0.066 -12.333 1.00 95.69 81 SER A CA 1
ATOM 611 C C . SER A 1 81 ? 5.866 0.544 -12.508 1.00 95.69 81 SER A C 1
ATOM 613 O O . SER A 1 81 ? 5.310 0.500 -13.608 1.00 95.69 81 SER A O 1
ATOM 615 N N . VAL A 1 82 ? 5.276 1.032 -11.425 1.00 96.00 82 VAL A N 1
ATOM 616 C CA . VAL A 1 82 ? 3.969 1.683 -11.393 1.00 96.00 82 VAL A CA 1
ATOM 617 C C . VAL A 1 82 ? 4.205 3.169 -11.114 1.00 96.00 82 VAL A C 1
ATOM 619 O O . VAL A 1 82 ? 4.525 3.516 -9.972 1.00 96.00 82 VAL A O 1
ATOM 622 N N . PRO A 1 83 ? 4.094 4.039 -12.137 1.00 95.75 83 PRO A N 1
ATOM 623 C CA . PRO A 1 83 ? 4.325 5.474 -11.999 1.00 95.75 83 PRO A CA 1
ATOM 624 C C . PRO A 1 83 ? 3.537 6.090 -10.847 1.00 95.75 83 PRO A C 1
ATOM 626 O O . PRO A 1 83 ? 2.344 5.833 -10.686 1.00 95.75 83 PRO A O 1
ATOM 629 N N . GLY A 1 84 ? 4.221 6.889 -10.036 1.00 95.31 84 GLY A N 1
ATOM 630 C CA . GLY A 1 84 ? 3.673 7.539 -8.854 1.00 95.31 84 GLY A CA 1
ATOM 631 C C . GLY A 1 84 ? 3.529 6.625 -7.634 1.00 95.31 84 GLY A C 1
ATOM 632 O O . GLY A 1 84 ? 3.047 7.100 -6.608 1.00 95.31 84 GLY A O 1
ATOM 633 N N . TYR A 1 85 ? 3.910 5.345 -7.719 1.00 95.44 85 TYR A N 1
ATOM 634 C CA . TYR A 1 85 ? 3.802 4.377 -6.622 1.00 95.44 85 TYR A CA 1
ATOM 635 C C . TYR A 1 85 ? 5.142 3.714 -6.330 1.00 95.44 85 TYR A C 1
ATOM 637 O O . TYR A 1 85 ? 5.741 3.987 -5.293 1.00 95.44 85 TYR A O 1
ATOM 645 N N . GLY A 1 86 ? 5.628 2.840 -7.206 1.00 94.75 86 GLY A N 1
ATOM 646 C CA . GLY A 1 86 ? 6.798 2.025 -6.898 1.00 94.75 86 GLY A CA 1
ATOM 647 C C . GLY A 1 86 ? 6.959 0.827 -7.818 1.00 94.75 86 GLY A C 1
ATOM 648 O O . GLY A 1 86 ? 6.599 0.886 -8.991 1.00 94.75 86 GLY A O 1
ATOM 649 N N . VAL A 1 87 ? 7.515 -0.259 -7.291 1.00 94.94 87 VAL A N 1
ATOM 650 C CA . VAL A 1 87 ? 7.838 -1.467 -8.057 1.00 94.94 87 VAL A CA 1
ATOM 651 C C . VAL A 1 87 ? 7.001 -2.627 -7.530 1.00 94.94 87 VAL A C 1
ATOM 653 O O . VAL A 1 87 ? 7.134 -3.019 -6.372 1.00 94.94 87 VAL A O 1
ATOM 656 N N . ARG A 1 88 ? 6.129 -3.172 -8.377 1.00 94.75 88 ARG A N 1
ATOM 657 C CA . ARG A 1 88 ? 5.228 -4.291 -8.065 1.00 94.75 88 ARG A CA 1
ATOM 658 C C . ARG A 1 88 ? 5.802 -5.594 -8.607 1.00 94.75 88 ARG A C 1
ATOM 660 O O . ARG A 1 88 ? 6.316 -5.587 -9.725 1.00 94.75 88 ARG A O 1
ATOM 667 N N . TYR A 1 89 ? 5.700 -6.685 -7.854 1.00 94.62 89 TYR A N 1
ATOM 668 C CA . TYR A 1 89 ? 6.123 -8.004 -8.329 1.00 94.62 89 TYR A CA 1
ATOM 669 C C . TYR A 1 89 ? 5.218 -8.512 -9.465 1.00 94.62 89 TYR A C 1
ATOM 671 O O . TYR A 1 89 ? 4.091 -8.042 -9.642 1.00 94.62 89 TYR A O 1
ATOM 679 N N . LEU A 1 90 ? 5.748 -9.434 -10.266 1.00 93.44 90 LEU A N 1
ATOM 680 C CA . LEU A 1 90 ? 5.049 -10.169 -11.329 1.00 93.44 90 LEU A CA 1
ATOM 681 C C . LEU A 1 90 ? 5.298 -11.685 -11.243 1.00 93.44 90 LEU A C 1
ATOM 683 O O . LEU A 1 90 ? 4.673 -12.447 -11.974 1.00 93.44 90 LEU A O 1
ATOM 687 N N . ASP A 1 91 ? 6.226 -12.110 -10.386 1.00 87.12 91 ASP A N 1
ATOM 688 C CA . ASP A 1 91 ? 6.819 -13.449 -10.348 1.00 87.12 91 ASP A CA 1
ATOM 689 C C . ASP A 1 91 ? 6.452 -14.250 -9.090 1.00 87.12 91 ASP A C 1
ATOM 691 O O . ASP A 1 91 ? 7.125 -15.229 -8.768 1.00 87.12 91 ASP A O 1
ATOM 695 N N . ALA A 1 92 ? 5.399 -13.848 -8.378 1.00 82.88 92 ALA A N 1
ATOM 696 C CA . ALA A 1 92 ? 4.905 -14.549 -7.200 1.00 82.88 92 ALA A CA 1
ATOM 697 C C . ALA A 1 92 ? 3.418 -14.883 -7.331 1.00 82.88 92 ALA A C 1
ATOM 699 O O . ALA A 1 92 ? 2.671 -14.199 -8.035 1.00 82.88 92 ALA A O 1
ATOM 700 N N . ASP A 1 93 ? 2.999 -15.934 -6.628 1.00 83.62 93 ASP A N 1
ATOM 701 C CA . ASP A 1 93 ? 1.597 -16.326 -6.562 1.00 83.62 93 ASP A CA 1
ATOM 702 C C . ASP A 1 93 ? 0.747 -15.198 -5.971 1.00 83.62 93 ASP A C 1
ATOM 704 O O . ASP A 1 93 ? 1.187 -14.431 -5.105 1.0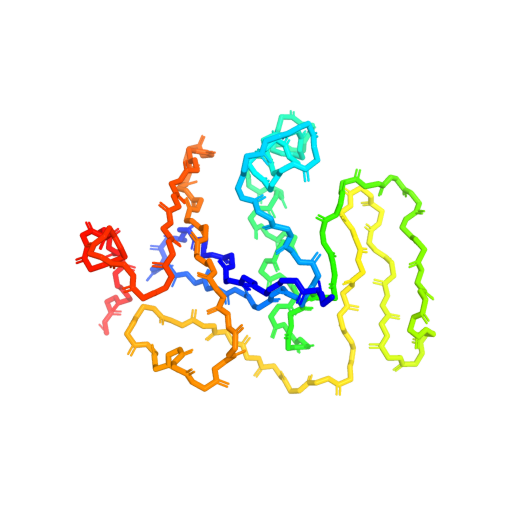0 83.62 93 ASP A O 1
ATOM 708 N N . SER A 1 94 ? -0.499 -15.100 -6.438 1.00 83.19 94 SER A N 1
ATOM 709 C CA . SER A 1 94 ? -1.441 -14.153 -5.857 1.00 83.19 94 SER A CA 1
ATOM 710 C C . SER A 1 94 ? -1.662 -14.488 -4.387 1.00 83.19 94 SER A C 1
ATOM 712 O O . SER A 1 94 ? -2.030 -15.611 -4.036 1.00 83.19 94 SER A O 1
ATOM 714 N N . TYR A 1 95 ? -1.464 -13.491 -3.529 1.00 84.06 95 TYR A N 1
ATOM 715 C CA . TYR A 1 95 ?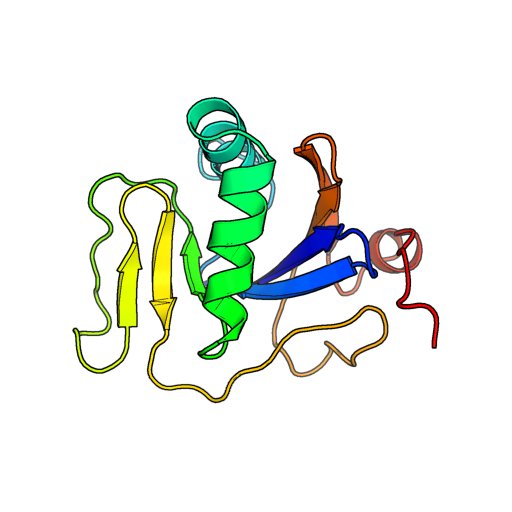 -1.715 -13.624 -2.106 1.00 84.06 95 TYR A CA 1
ATOM 716 C C . TYR A 1 95 ? -2.242 -12.311 -1.544 1.00 84.06 95 TYR A C 1
ATOM 718 O O . TYR A 1 95 ? -1.601 -11.262 -1.637 1.00 84.06 95 TYR A O 1
ATOM 726 N N . LEU A 1 96 ? -3.435 -12.387 -0.962 1.00 88.31 96 LEU A N 1
ATOM 727 C CA . LEU A 1 96 ? -4.084 -11.280 -0.281 1.00 88.31 96 LEU A CA 1
ATOM 728 C C . LEU A 1 96 ? -4.105 -11.591 1.210 1.00 88.31 96 LEU A C 1
ATOM 730 O O . LEU A 1 96 ? -4.755 -12.549 1.624 1.00 88.31 96 LEU A O 1
ATOM 734 N N . ILE A 1 97 ? -3.428 -10.763 1.998 1.00 89.81 97 ILE A N 1
ATOM 735 C CA . ILE A 1 97 ? -3.333 -10.939 3.446 1.00 89.81 97 ILE A CA 1
ATOM 736 C C . ILE A 1 97 ? -4.669 -10.554 4.080 1.00 89.81 97 ILE A C 1
ATOM 738 O O . ILE A 1 97 ? -5.234 -9.503 3.767 1.00 89.81 97 ILE A O 1
ATOM 742 N N . ARG A 1 98 ? -5.185 -11.385 4.982 1.00 88.75 98 ARG A N 1
ATOM 743 C CA . ARG A 1 98 ? -6.431 -11.136 5.719 1.00 88.75 98 ARG A CA 1
ATOM 744 C C . ARG A 1 98 ? -6.143 -10.901 7.207 1.00 88.75 98 ARG A C 1
ATOM 746 O O . ARG A 1 98 ? -5.173 -11.433 7.745 1.00 88.75 98 ARG A O 1
ATOM 753 N N . PRO A 1 99 ? -6.998 -10.146 7.921 1.00 84.12 99 PRO A N 1
ATOM 754 C CA . PRO A 1 99 ? -6.943 -10.085 9.374 1.00 84.12 99 PRO A CA 1
ATOM 755 C C . PRO A 1 99 ? -7.036 -11.483 9.994 1.00 84.12 99 PRO A C 1
ATOM 757 O O . PRO A 1 99 ? -8.039 -12.176 9.820 1.00 84.12 99 PRO A O 1
ATOM 760 N N . GLY A 1 100 ? -6.016 -11.861 10.763 1.00 77.94 100 GLY A N 1
ATOM 761 C CA . GLY A 1 100 ? -5.921 -13.175 11.403 1.00 77.94 100 GLY A CA 1
ATOM 762 C C . GLY A 1 100 ? -5.015 -14.174 10.684 1.00 77.94 100 GLY A C 1
ATOM 763 O O . GLY A 1 100 ? -4.762 -15.228 11.261 1.00 77.94 100 GLY A O 1
ATOM 764 N N . ASP A 1 101 ? -4.501 -13.845 9.495 1.00 83.94 101 ASP A N 1
ATOM 765 C CA . ASP A 1 101 ? -3.403 -14.602 8.893 1.00 83.94 101 ASP A CA 1
ATOM 766 C C . ASP A 1 101 ? -2.181 -14.588 9.821 1.00 83.94 101 ASP A C 1
ATOM 768 O O . ASP A 1 101 ? -1.896 -13.585 10.487 1.00 83.94 101 ASP A O 1
ATOM 772 N N . ASP A 1 102 ? -1.452 -15.703 9.858 1.00 80.50 102 ASP A N 1
ATOM 773 C CA . ASP A 1 102 ? -0.190 -15.773 10.583 1.00 80.50 102 ASP A CA 1
ATOM 774 C C . ASP A 1 102 ? 0.892 -15.015 9.806 1.00 80.50 102 ASP A C 1
ATOM 776 O O . ASP A 1 102 ? 1.301 -15.407 8.712 1.00 80.50 102 ASP A O 1
ATOM 780 N N . LEU A 1 103 ? 1.335 -13.894 10.373 1.00 78.69 103 LEU A N 1
ATOM 781 C CA . LEU A 1 103 ? 2.368 -13.043 9.790 1.00 78.69 103 LEU A CA 1
ATOM 782 C C . LEU A 1 103 ? 3.765 -13.357 10.337 1.00 78.69 103 LEU A C 1
ATOM 784 O O . LEU A 1 103 ? 4.720 -12.708 9.907 1.00 78.69 103 LEU A O 1
ATOM 788 N N . TYR A 1 104 ? 3.913 -14.311 11.263 1.00 67.69 104 TYR A N 1
ATOM 789 C CA . TYR A 1 104 ? 5.170 -14.544 11.980 1.00 67.69 104 TYR A CA 1
ATOM 790 C C . TYR A 1 104 ? 6.333 -14.882 11.034 1.00 67.69 104 TYR A C 1
ATOM 792 O O . TYR A 1 104 ? 7.421 -14.320 11.162 1.00 67.69 104 TYR A O 1
ATOM 800 N N . ASP A 1 105 ? 6.070 -15.690 10.006 1.00 75.50 105 ASP A N 1
ATOM 801 C CA . ASP A 1 105 ? 7.075 -16.095 9.014 1.00 75.50 105 ASP A CA 1
ATOM 802 C C . ASP A 1 105 ? 7.177 -15.142 7.809 1.00 75.50 105 ASP A C 1
ATOM 804 O O . ASP A 1 105 ? 8.021 -15.326 6.930 1.00 75.50 105 ASP A O 1
ATOM 808 N N . SER A 1 106 ? 6.360 -14.082 7.754 1.00 79.44 106 SER A N 1
ATOM 809 C CA . SER A 1 106 ? 6.394 -13.113 6.643 1.00 79.44 106 SER A CA 1
ATOM 810 C C . SER A 1 106 ? 7.660 -12.245 6.639 1.00 79.44 106 SER A C 1
ATOM 812 O O . SER A 1 106 ? 7.995 -11.604 5.637 1.00 79.44 106 SER A O 1
ATOM 814 N N . GLY A 1 107 ? 8.353 -12.175 7.780 1.00 85.75 107 GLY A N 1
ATOM 815 C CA . GLY A 1 107 ? 9.454 -11.246 8.010 1.00 85.75 107 GLY A CA 1
ATOM 816 C C . GLY A 1 107 ? 9.027 -9.775 8.015 1.00 85.75 107 GLY A C 1
ATOM 817 O O . GLY A 1 107 ? 9.904 -8.913 7.983 1.00 85.75 107 GLY A O 1
ATOM 818 N N . ALA A 1 108 ? 7.721 -9.478 8.013 1.00 89.31 108 ALA A N 1
ATOM 819 C CA . ALA A 1 108 ? 7.197 -8.126 8.138 1.00 89.31 108 ALA A CA 1
ATOM 820 C C . ALA A 1 108 ? 7.426 -7.587 9.554 1.00 89.31 108 ALA A C 1
ATOM 822 O O . ALA A 1 108 ? 7.116 -8.234 10.552 1.00 89.31 108 ALA A O 1
ATOM 823 N N . GLU A 1 109 ? 7.961 -6.376 9.626 1.00 90.12 109 GLU A N 1
ATOM 824 C CA . GLU A 1 109 ? 8.277 -5.689 10.878 1.00 90.12 109 GLU A CA 1
ATOM 825 C C . GLU A 1 109 ? 7.142 -4.744 11.280 1.00 90.12 109 GLU A C 1
ATOM 827 O O . GLU A 1 109 ? 6.850 -4.584 12.465 1.00 90.12 109 GLU A O 1
ATOM 832 N N . TYR A 1 110 ? 6.450 -4.176 10.288 1.00 90.88 110 TYR A N 1
ATOM 833 C CA . TYR A 1 110 ? 5.397 -3.182 10.472 1.00 90.88 110 TYR A CA 1
ATOM 834 C C . TYR A 1 110 ? 4.108 -3.579 9.762 1.00 90.88 110 TYR A C 1
ATOM 836 O O . TYR A 1 110 ? 4.126 -4.201 8.700 1.00 90.88 110 TYR A O 1
ATOM 844 N N . ILE A 1 111 ? 2.982 -3.147 10.315 1.00 91.31 111 ILE A N 1
ATOM 845 C CA . ILE A 1 111 ? 1.715 -3.077 9.601 1.00 91.31 111 ILE A CA 1
ATOM 846 C C . ILE A 1 111 ? 1.250 -1.627 9.539 1.00 91.31 111 ILE A C 1
ATOM 848 O O . ILE A 1 111 ? 1.278 -0.907 10.537 1.00 91.31 111 ILE A O 1
ATOM 852 N N . TYR A 1 112 ? 0.798 -1.219 8.364 1.00 92.88 112 TYR A N 1
ATOM 853 C CA . TYR A 1 112 ? 0.126 0.047 8.125 1.00 92.88 112 TYR A CA 1
ATOM 854 C C . TYR A 1 112 ? -1.316 -0.266 7.759 1.00 92.88 112 TYR A C 1
ATOM 856 O O . TYR A 1 112 ? -1.556 -1.058 6.856 1.00 92.88 112 TYR A O 1
ATOM 864 N N . HIS A 1 113 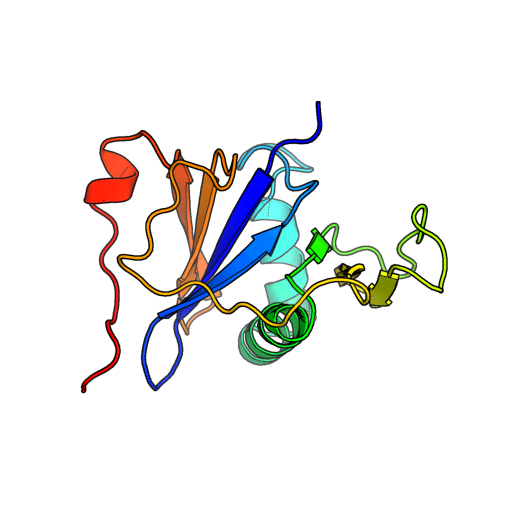? -2.276 0.331 8.449 1.00 93.19 113 HIS A N 1
ATOM 865 C CA . HIS A 1 113 ? -3.692 0.187 8.161 1.00 93.19 113 HIS A CA 1
ATOM 866 C C . HIS A 1 113 ? -4.259 1.515 7.667 1.00 93.19 113 HIS A C 1
ATOM 868 O O . HIS A 1 113 ? -4.285 2.500 8.408 1.00 93.19 113 HIS A O 1
ATOM 874 N N . VAL A 1 114 ? -4.706 1.522 6.412 1.00 94.38 114 VAL A N 1
ATOM 875 C CA . VAL A 1 114 ? -5.322 2.673 5.750 1.00 94.38 114 VAL A CA 1
ATOM 876 C C . VAL A 1 114 ? -6.835 2.502 5.757 1.00 94.38 114 VAL A C 1
ATOM 878 O O . VAL A 1 114 ? -7.385 1.616 5.096 1.00 94.38 114 VAL A O 1
ATOM 881 N N . ALA A 1 115 ? -7.503 3.366 6.514 1.00 93.12 115 ALA A N 1
ATOM 882 C CA . ALA A 1 115 ? -8.952 3.418 6.607 1.00 93.12 115 ALA A CA 1
ATOM 883 C C . ALA A 1 115 ? -9.583 3.994 5.325 1.00 93.12 115 ALA A C 1
ATOM 885 O O . ALA A 1 115 ? -8.911 4.557 4.459 1.00 93.12 115 ALA A O 1
ATOM 886 N N . LYS A 1 116 ? -10.912 3.870 5.202 1.00 93.06 116 LYS A N 1
ATOM 887 C CA . LYS A 1 116 ? -11.657 4.341 4.019 1.00 93.06 116 LYS A CA 1
ATOM 888 C C . LYS A 1 116 ? -11.559 5.853 3.794 1.00 93.06 116 LYS A C 1
ATOM 890 O O . LYS A 1 116 ? -11.705 6.296 2.664 1.00 93.06 116 LYS A O 1
ATOM 895 N N . ASP A 1 117 ? -11.321 6.623 4.851 1.00 93.31 117 ASP A N 1
ATOM 896 C CA . ASP A 1 117 ? -11.152 8.079 4.805 1.00 93.31 117 ASP A CA 1
ATOM 897 C C . ASP A 1 117 ? -9.701 8.520 4.535 1.00 93.31 117 ASP A C 1
ATOM 899 O O . ASP A 1 117 ? -9.432 9.712 4.415 1.00 93.31 117 ASP A O 1
ATOM 903 N N . GLY A 1 118 ? -8.766 7.571 4.420 1.00 93.12 118 GLY A N 1
ATOM 904 C CA . GLY A 1 118 ? -7.346 7.832 4.197 1.00 93.12 118 GLY A CA 1
ATOM 905 C C . GLY A 1 118 ? -6.530 7.962 5.480 1.00 93.12 118 GLY A C 1
ATOM 906 O O . GLY A 1 118 ? -5.313 8.113 5.395 1.00 93.12 118 GLY A O 1
ATOM 907 N N . THR A 1 119 ? -7.152 7.854 6.658 1.00 93.81 119 THR A N 1
ATOM 908 C CA . THR A 1 119 ? -6.428 7.813 7.932 1.00 93.81 119 THR A CA 1
ATOM 909 C C . THR A 1 119 ? -5.512 6.596 7.968 1.00 93.81 119 THR A C 1
ATOM 911 O O . THR A 1 119 ? -5.948 5.470 7.719 1.00 93.81 119 THR A O 1
ATOM 914 N N . ILE A 1 120 ? -4.243 6.817 8.315 1.00 92.94 120 ILE A N 1
ATOM 915 C CA . ILE A 1 120 ? -3.240 5.758 8.433 1.00 92.94 120 ILE A CA 1
ATOM 916 C C . ILE A 1 120 ? -2.932 5.525 9.909 1.00 92.94 120 ILE A C 1
ATOM 918 O O . ILE A 1 120 ? -2.482 6.425 10.616 1.00 92.94 120 ILE A O 1
ATOM 922 N N . THR A 1 121 ? -3.141 4.296 10.364 1.00 91.50 121 THR A N 1
ATOM 923 C CA . THR A 1 121 ? -2.653 3.801 11.659 1.00 91.50 121 THR A CA 1
ATOM 924 C C . THR A 1 121 ? -1.557 2.776 11.419 1.00 91.50 121 THR A C 1
ATOM 926 O O . THR A 1 121 ? -1.502 2.170 10.352 1.00 91.50 121 THR A O 1
ATOM 929 N N . TRP A 1 122 ? -0.651 2.587 12.373 1.00 91.25 122 TRP A N 1
ATOM 930 C CA . TRP A 1 122 ? 0.428 1.620 12.213 1.00 91.25 122 TRP A CA 1
ATOM 931 C C . TRP A 1 122 ? 0.826 0.990 13.541 1.00 91.25 122 TRP A C 1
ATOM 933 O O . TRP A 1 122 ? 0.560 1.537 14.613 1.00 91.25 122 TRP A O 1
ATOM 943 N N . ALA A 1 123 ? 1.460 -0.173 13.453 1.00 89.50 123 ALA A N 1
ATOM 944 C CA . ALA A 1 123 ? 2.076 -0.849 14.581 1.00 89.50 123 ALA A CA 1
ATOM 945 C C . ALA A 1 123 ? 3.245 -1.716 14.108 1.00 89.50 123 ALA A C 1
ATOM 947 O O . ALA A 1 123 ? 3.261 -2.189 12.973 1.00 89.50 123 ALA A O 1
ATOM 948 N N . GLU A 1 124 ? 4.198 -1.983 14.995 1.00 89.38 124 GLU A N 1
ATOM 949 C CA . GLU A 1 124 ? 5.121 -3.105 14.807 1.00 89.38 124 GLU A CA 1
ATOM 950 C C . GLU A 1 124 ? 4.351 -4.422 14.953 1.00 89.38 124 GLU A C 1
ATOM 952 O O . GLU A 1 124 ? 3.572 -4.564 15.901 1.00 89.38 124 GLU A O 1
ATOM 957 N N . VAL A 1 125 ? 4.590 -5.396 14.072 1.00 84.88 125 VAL A N 1
ATOM 958 C CA . VAL A 1 125 ? 3.864 -6.685 14.037 1.00 84.88 125 VAL A CA 1
ATOM 959 C C . VAL A 1 125 ? 3.962 -7.434 15.374 1.00 84.88 125 VAL A C 1
ATOM 961 O O . VAL A 1 125 ? 3.001 -8.064 15.807 1.00 84.88 125 VAL A O 1
ATOM 964 N N . ASN A 1 126 ? 5.082 -7.291 16.089 1.00 79.75 126 ASN A N 1
ATOM 965 C CA . ASN A 1 126 ? 5.321 -7.937 17.385 1.00 79.75 126 ASN A CA 1
ATOM 966 C C . ASN A 1 126 ? 4.949 -7.070 18.605 1.00 79.75 126 ASN A C 1
ATOM 968 O O . ASN A 1 126 ? 5.278 -7.419 19.740 1.00 79.75 126 ASN A O 1
ATOM 972 N N . SER A 1 127 ? 4.289 -5.927 18.404 1.00 79.44 127 SER A N 1
ATOM 973 C CA . SER A 1 127 ? 3.951 -5.002 19.491 1.00 79.44 127 SER A CA 1
ATOM 974 C C . SER A 1 127 ? 2.541 -5.202 20.042 1.00 79.44 127 SER A C 1
ATOM 976 O O . SER A 1 127 ? 1.621 -5.652 19.364 1.00 79.44 127 SER A O 1
ATOM 978 N N . ARG A 1 128 ? 2.317 -4.743 21.277 1.00 71.25 128 ARG A N 1
ATOM 979 C CA . ARG A 1 128 ? 0.969 -4.673 21.867 1.00 71.25 128 ARG A CA 1
ATOM 980 C C . ARG A 1 128 ? 0.020 -3.767 21.070 1.00 71.25 128 ARG A C 1
ATOM 982 O O . ARG A 1 128 ? -1.188 -3.985 21.107 1.00 71.25 128 ARG A O 1
ATOM 989 N N . ALA A 1 129 ? 0.553 -2.764 20.368 1.00 71.94 129 ALA A N 1
ATOM 990 C CA . ALA A 1 129 ? -0.238 -1.883 19.513 1.00 71.94 129 ALA A CA 1
ATOM 991 C C . ALA A 1 129 ? -0.870 -2.654 18.344 1.00 71.94 129 ALA A C 1
ATOM 993 O O . ALA A 1 129 ? -2.026 -2.401 18.022 1.00 71.94 129 ALA A O 1
ATOM 994 N N . TYR A 1 130 ? -0.176 -3.658 17.793 1.00 74.38 130 TYR A N 1
ATOM 995 C CA . TYR A 1 130 ? -0.727 -4.541 16.761 1.00 74.38 130 TYR A CA 1
ATOM 996 C C . TYR A 1 130 ? -1.961 -5.297 17.258 1.00 74.38 130 TYR A C 1
ATOM 998 O O . TYR A 1 130 ? -3.003 -5.291 16.608 1.00 74.38 130 TYR A O 1
ATOM 1006 N N . SER A 1 131 ? -1.887 -5.872 18.463 1.00 69.50 131 SER A N 1
ATOM 1007 C CA . SER A 1 131 ? -3.025 -6.560 19.088 1.00 69.50 131 SER A CA 1
ATOM 1008 C C . SER A 1 131 ? -4.217 -5.642 19.389 1.00 69.50 131 SER A C 1
ATOM 1010 O O . SER A 1 131 ? -5.316 -6.138 19.619 1.00 69.50 131 SER A O 1
ATOM 1012 N N . ALA A 1 132 ? -4.004 -4.323 19.421 1.00 67.50 132 ALA A N 1
ATOM 1013 C CA . ALA A 1 132 ? -5.037 -3.323 19.672 1.00 67.50 132 ALA A CA 1
ATOM 1014 C C . ALA A 1 132 ? -5.662 -2.751 18.385 1.00 67.50 132 ALA A C 1
ATOM 1016 O O . ALA A 1 132 ? -6.641 -2.006 18.472 1.00 67.50 132 ALA A O 1
ATOM 1017 N N . LEU A 1 133 ? -5.130 -3.087 17.202 1.00 71.69 133 LEU A N 1
ATOM 1018 C CA . LEU A 1 133 ? -5.731 -2.680 15.934 1.00 71.69 133 LEU A CA 1
ATOM 1019 C C . LEU A 1 133 ? -7.105 -3.340 15.779 1.00 71.69 133 LEU A C 1
ATOM 1021 O O . LEU A 1 133 ? -7.275 -4.546 15.967 1.00 71.69 133 LEU A O 1
ATOM 1025 N N . THR A 1 134 ? -8.105 -2.519 15.460 1.00 72.38 134 THR A N 1
ATOM 1026 C CA . THR A 1 134 ? -9.467 -2.988 15.199 1.00 72.38 134 THR A CA 1
ATOM 1027 C C . THR A 1 134 ? -9.608 -3.255 13.710 1.00 72.38 134 THR A C 1
ATOM 1029 O O . THR A 1 134 ? -9.387 -2.356 12.903 1.00 72.38 134 THR A O 1
ATOM 1032 N N . TRP A 1 135 ? -9.981 -4.486 13.368 1.00 77.06 135 TRP A N 1
ATOM 1033 C CA . TRP A 1 135 ? -10.095 -4.946 11.988 1.00 77.06 135 TRP A CA 1
ATOM 1034 C C . TRP A 1 135 ? -11.559 -5.142 11.602 1.00 77.06 135 TRP A C 1
ATOM 1036 O O . TRP A 1 135 ? -12.299 -5.823 12.323 1.00 77.06 135 TRP A O 1
ATOM 1046 N N . ASN A 1 136 ? -11.968 -4.638 10.440 1.00 73.31 136 ASN A N 1
ATOM 1047 C CA . ASN A 1 136 ? -13.212 -5.066 9.810 1.00 73.31 136 ASN A CA 1
ATOM 1048 C C . ASN A 1 136 ? -12.969 -6.428 9.167 1.00 73.31 136 ASN A C 1
ATOM 1050 O O . ASN A 1 136 ? -12.338 -6.549 8.120 1.00 73.31 136 ASN A O 1
ATOM 1054 N N . ARG A 1 137 ? -13.453 -7.487 9.809 1.00 72.06 137 ARG A N 1
ATOM 1055 C CA . ARG A 1 137 ? -13.347 -8.839 9.256 1.00 72.06 137 ARG A CA 1
ATOM 1056 C C . ARG A 1 137 ? -14.392 -9.044 8.166 1.00 72.06 137 ARG A C 1
ATOM 1058 O O . ARG A 1 137 ? -15.481 -8.481 8.245 1.00 72.06 137 ARG A O 1
ATOM 1065 N N . PHE A 1 138 ? -14.069 -9.886 7.188 1.00 63.19 138 PHE A N 1
ATOM 1066 C CA . PHE A 1 138 ? -15.049 -10.321 6.199 1.00 63.19 138 PHE A CA 1
ATOM 1067 C C . PHE A 1 138 ? -16.193 -11.042 6.910 1.00 63.19 138 PHE A C 1
ATOM 1069 O O . PHE A 1 138 ? -15.957 -11.994 7.657 1.00 63.19 138 PHE A O 1
ATOM 1076 N N . SER A 1 139 ? -17.424 -10.572 6.707 1.00 57.59 139 SER A N 1
ATOM 1077 C CA . SER A 1 139 ? -18.611 -11.354 7.047 1.00 57.59 139 SER A CA 1
ATOM 1078 C C . SER A 1 139 ? -18.628 -12.591 6.155 1.00 57.59 139 SER A C 1
ATOM 1080 O O . SER A 1 139 ? -18.564 -12.456 4.932 1.00 57.59 139 SER A O 1
ATOM 1082 N N . ALA A 1 140 ? -18.638 -13.763 6.794 1.00 50.47 140 ALA A N 1
ATOM 1083 C CA . ALA A 1 140 ? -18.795 -15.058 6.139 1.00 50.47 140 ALA A CA 1
ATOM 1084 C C . ALA A 1 140 ? -20.134 -15.163 5.395 1.00 50.47 140 ALA A C 1
ATOM 1086 O O . ALA A 1 140 ? -21.114 -14.531 5.860 1.00 50.47 140 ALA A O 1
#